Protein AF-A0A971WNW6-F1 (afdb_monomer)

Solvent-accessible surface area (backbone atoms only — not comparable to full-atom values): 4166 Å² total; per-residue (Å²): 132,67,72,66,70,56,48,59,49,38,52,52,52,35,52,53,37,51,58,54,64,69,40,88,85,58,49,72,69,57,46,53,53,44,49,54,52,34,53,54,34,48,49,54,54,50,54,50,51,53,53,51,51,52,52,53,49,51,54,50,54,60,46,51,59,54,60,59,72,74,65,81,126

pLDDT: mean 84.03, std 17.74, range [37.72, 97.81]

Sequence (73 aa):
MSSEYSIEKAFLELEEIIHKLENEDISFEESVLLYENGMETYKKCQDYLKTMEGKIKKLSDENSDIWEDFGEE

Nearest PDB structures (foldseek):
  6dkm-assembly2_C  TM=8.704E-01  e=1.636E+00  synthetic construct
  8oir-assembly1_Aa  TM=6.861E-01  e=2.854E+00  Homo sapiens
  7v2d-assembly1_k  TM=6.299E-01  e=7.561E+00  Sus scrofa
  7n6g-assembly1_3I  TM=4.521E-01  e=7.561E+00  Chlamydomonas reinhardtii

Mean predicted aligned error: 8.36 Å

Foldseek 3Di:
DDPVVVLVVLVVLLVVLVVQLPDPPDDPVRNVVSVVVNVVSVVVNVVVVVVVVVVVVVVVVVVVVVVVVVPDD

Secondary structure (DSSP, 8-state):
--THHHHHHHHHHHHHHHHHHT-TT--HHHHHHHHHHHHHHHHHHHHHHHHHHHHHHHHHHHHHHHHHHTS--

Structure (mmCIF, N/CA/C/O backbone):
data_AF-A0A971WNW6-F1
#
_entry.id   AF-A0A971WNW6-F1
#
loop_
_atom_site.group_PDB
_atom_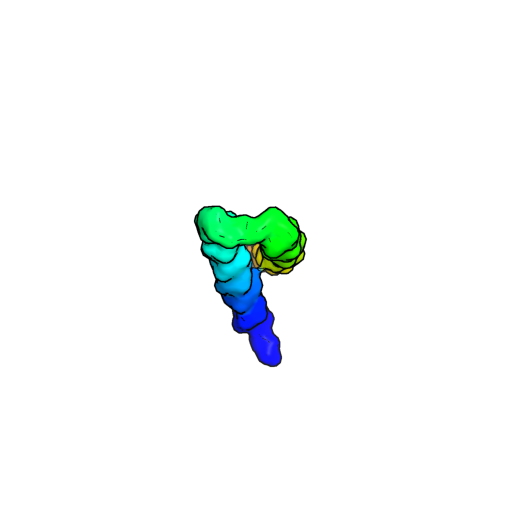site.id
_atom_site.type_symbol
_atom_site.label_atom_id
_atom_site.label_alt_id
_atom_site.label_comp_id
_atom_site.label_asym_id
_atom_site.label_entity_id
_atom_site.label_seq_id
_atom_site.pdbx_PDB_ins_code
_atom_site.Cartn_x
_atom_site.Cartn_y
_atom_site.Cartn_z
_atom_site.occupancy
_atom_site.B_iso_or_equiv
_atom_site.auth_seq_id
_atom_site.auth_comp_id
_atom_site.auth_asym_id
_atom_site.auth_atom_id
_atom_site.pdbx_PDB_model_num
ATOM 1 N N . MET A 1 1 ? 17.841 -9.825 -3.288 1.00 37.72 1 MET A N 1
ATOM 2 C CA . MET A 1 1 ? 16.459 -10.331 -3.159 1.00 37.72 1 MET A CA 1
ATOM 3 C C . MET A 1 1 ? 15.607 -9.522 -4.117 1.00 37.72 1 MET A C 1
ATOM 5 O O . MET A 1 1 ? 15.658 -8.302 -4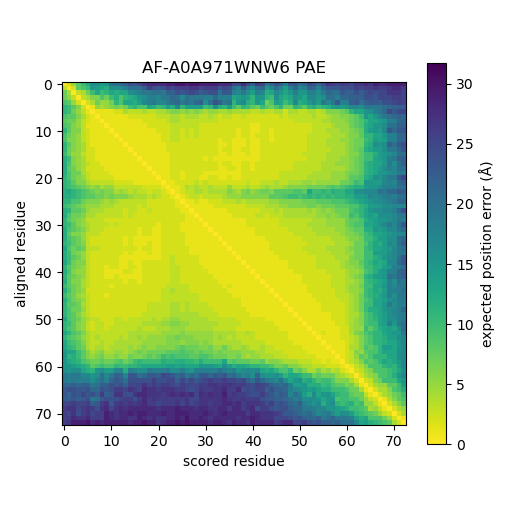.051 1.00 37.72 1 MET A O 1
ATOM 9 N N . SER A 1 2 ? 15.000 -10.196 -5.090 1.00 42.00 2 SER A N 1
ATOM 10 C CA . SER A 1 2 ? 14.436 -9.618 -6.315 1.00 42.00 2 SER A CA 1
ATOM 11 C C . SER A 1 2 ? 13.255 -8.685 -6.037 1.00 42.00 2 SER A C 1
ATOM 13 O O . SER A 1 2 ? 12.389 -9.015 -5.232 1.00 42.00 2 SER A O 1
ATOM 15 N N . SER A 1 3 ? 13.227 -7.528 -6.700 1.00 56.03 3 SER A N 1
ATOM 16 C CA . SER A 1 3 ? 12.240 -6.451 -6.506 1.00 56.03 3 SER A CA 1
ATOM 17 C C . SER A 1 3 ? 10.786 -6.842 -6.795 1.00 56.03 3 SER A C 1
ATOM 19 O O . SER A 1 3 ? 9.879 -6.160 -6.336 1.00 56.03 3 SER A O 1
ATOM 21 N N . GLU A 1 4 ? 10.544 -7.923 -7.539 1.00 53.03 4 GLU A N 1
ATOM 22 C CA . GLU A 1 4 ? 9.192 -8.465 -7.767 1.00 53.03 4 GLU A CA 1
ATOM 23 C C . GLU A 1 4 ? 8.568 -9.010 -6.476 1.00 53.03 4 GLU A C 1
ATOM 25 O O . GLU A 1 4 ? 7.423 -8.699 -6.164 1.00 53.03 4 GLU A O 1
ATOM 30 N N . TYR A 1 5 ? 9.358 -9.675 -5.628 1.00 55.28 5 TYR A N 1
ATOM 31 C CA . TYR A 1 5 ? 8.850 -10.240 -4.375 1.00 55.28 5 TYR A CA 1
ATOM 32 C C . TYR A 1 5 ? 8.468 -9.173 -3.333 1.00 55.28 5 TYR A C 1
ATOM 34 O O . TYR A 1 5 ? 7.824 -9.485 -2.332 1.00 55.28 5 TYR A O 1
ATOM 42 N N . SER A 1 6 ? 8.887 -7.910 -3.509 1.00 80.38 6 SER A N 1
ATOM 43 C CA . SER A 1 6 ? 8.491 -6.825 -2.602 1.00 80.38 6 SER A CA 1
ATOM 44 C C . SER A 1 6 ? 7.224 -6.105 -3.047 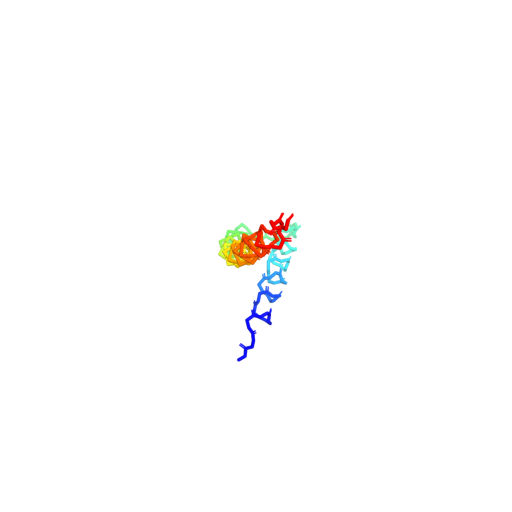1.00 80.38 6 SER A C 1
ATOM 46 O O . SER A 1 6 ? 6.511 -5.595 -2.188 1.00 80.38 6 SER A O 1
ATOM 48 N N . ILE A 1 7 ? 6.937 -6.044 -4.352 1.00 88.50 7 ILE A N 1
ATOM 49 C CA . ILE A 1 7 ? 5.736 -5.352 -4.832 1.00 88.50 7 ILE A CA 1
ATOM 50 C C . ILE A 1 7 ? 4.483 -6.211 -4.670 1.00 88.50 7 ILE A C 1
ATOM 52 O O . ILE A 1 7 ? 3.456 -5.704 -4.236 1.00 88.50 7 ILE A O 1
ATOM 56 N N . GLU A 1 8 ? 4.580 -7.516 -4.923 1.00 89.56 8 GLU A N 1
ATOM 57 C CA . GLU A 1 8 ? 3.481 -8.465 -4.696 1.00 89.56 8 GLU A CA 1
ATOM 58 C C . GLU A 1 8 ? 3.023 -8.418 -3.235 1.00 89.56 8 GLU A C 1
ATOM 60 O O . GLU A 1 8 ? 1.831 -8.408 -2.945 1.00 89.56 8 GLU A O 1
ATOM 65 N N . LYS A 1 9 ? 3.977 -8.275 -2.308 1.00 91.38 9 LYS A N 1
ATOM 66 C CA . LYS A 1 9 ? 3.688 -8.056 -0.888 1.0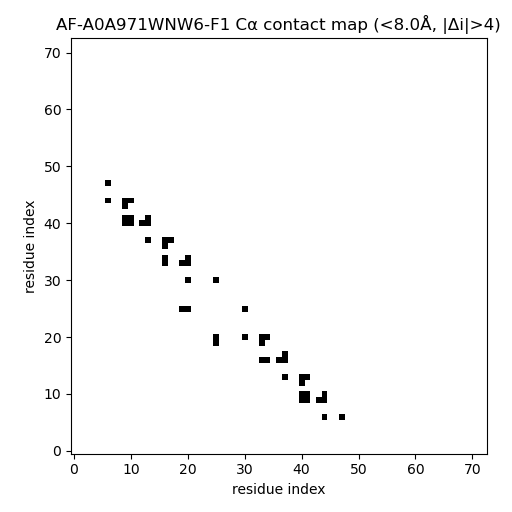0 91.38 9 LYS A CA 1
ATOM 67 C C . LYS A 1 9 ? 2.973 -6.742 -0.612 1.00 91.38 9 LYS A C 1
ATOM 69 O O . LYS A 1 9 ? 2.074 -6.737 0.213 1.00 91.38 9 LYS A O 1
ATOM 74 N N . ALA A 1 10 ? 3.356 -5.654 -1.276 1.00 92.56 10 ALA A N 1
ATOM 75 C CA . ALA A 1 10 ? 2.680 -4.371 -1.107 1.00 92.56 10 ALA A CA 1
ATOM 76 C C . ALA A 1 10 ? 1.229 -4.428 -1.617 1.00 92.56 10 ALA A C 1
ATOM 78 O O . ALA A 1 10 ? 0.340 -3.861 -0.992 1.00 92.56 10 ALA A O 1
ATOM 79 N N . PHE A 1 11 ? 0.966 -5.155 -2.709 1.00 94.19 11 PHE A N 1
ATOM 80 C CA . PHE A 1 11 ? -0.403 -5.396 -3.168 1.00 94.19 11 PHE A CA 1
ATOM 81 C C . PHE A 1 11 ? -1.210 -6.226 -2.166 1.00 94.19 11 PHE A C 1
ATOM 83 O O . PHE A 1 11 ? -2.311 -5.819 -1.811 1.00 94.19 11 PHE A O 1
ATOM 90 N N . LEU A 1 12 ? -0.643 -7.323 -1.656 1.00 95.62 12 LEU A N 1
ATOM 91 C CA . LEU A 1 12 ? -1.294 -8.142 -0.627 1.00 95.62 12 LEU A CA 1
ATOM 92 C C . LEU A 1 12 ? -1.572 -7.343 0.654 1.00 95.62 12 LEU A C 1
ATOM 94 O O . LEU A 1 12 ? -2.660 -7.417 1.210 1.00 95.62 12 LEU A O 1
ATOM 98 N N . GLU A 1 13 ? -0.613 -6.536 1.103 1.00 95.31 13 GLU A N 1
ATOM 99 C CA . GLU A 1 13 ? -0.776 -5.671 2.272 1.00 95.31 13 GLU A CA 1
ATOM 100 C C . GLU A 1 13 ? -1.886 -4.633 2.055 1.00 95.31 13 GLU A C 1
ATOM 102 O O . GLU A 1 13 ? -2.681 -4.382 2.960 1.00 95.31 13 GLU A O 1
ATOM 107 N N . LEU A 1 14 ? -1.990 -4.061 0.852 1.00 96.69 14 LEU A N 1
ATOM 108 C CA . LEU A 1 14 ? -3.068 -3.135 0.512 1.00 96.69 14 LEU A CA 1
ATOM 109 C C . LEU A 1 14 ? -4.440 -3.826 0.523 1.00 96.69 14 LEU A C 1
ATOM 111 O O . LEU A 1 14 ? -5.390 -3.261 1.061 1.00 96.69 14 LEU A O 1
ATOM 115 N N . GLU A 1 15 ? -4.545 -5.039 -0.024 1.00 96.81 15 GLU A N 1
ATOM 116 C CA . GLU A 1 15 ? -5.773 -5.845 0.027 1.00 96.81 15 GLU A CA 1
ATOM 117 C C . GLU A 1 15 ? -6.175 -6.175 1.470 1.00 96.81 15 GLU A C 1
ATOM 119 O O . GLU A 1 15 ? -7.338 -6.015 1.841 1.00 96.81 15 GLU A O 1
ATOM 124 N N . GLU A 1 16 ? -5.218 -6.563 2.316 1.00 96.94 16 GLU A N 1
ATOM 125 C CA . GLU A 1 16 ? -5.471 -6.813 3.736 1.00 96.94 16 GLU A CA 1
ATOM 126 C C . GLU A 1 16 ? -5.953 -5.557 4.472 1.00 96.94 16 GLU A C 1
ATOM 128 O O . GLU A 1 16 ? -6.829 -5.645 5.335 1.00 96.94 16 GLU A O 1
ATOM 133 N N . ILE A 1 17 ? -5.390 -4.387 4.156 1.00 97.25 17 ILE A N 1
ATOM 134 C CA . ILE A 1 17 ? -5.824 -3.109 4.731 1.00 97.25 17 ILE A CA 1
ATOM 135 C C . ILE A 1 17 ? -7.260 -2.793 4.306 1.00 97.25 17 ILE A C 1
ATOM 137 O O . ILE A 1 17 ? -8.072 -2.451 5.164 1.00 97.25 17 ILE A O 1
ATOM 141 N N . ILE A 1 18 ? -7.589 -2.949 3.020 1.00 96.88 18 ILE A N 1
ATOM 142 C CA . ILE A 1 18 ? -8.951 -2.740 2.504 1.00 96.88 18 ILE A CA 1
ATOM 143 C C . ILE A 1 18 ? -9.931 -3.673 3.218 1.00 96.88 18 ILE A C 1
ATOM 145 O O . ILE A 1 18 ? -10.920 -3.205 3.772 1.00 96.88 18 ILE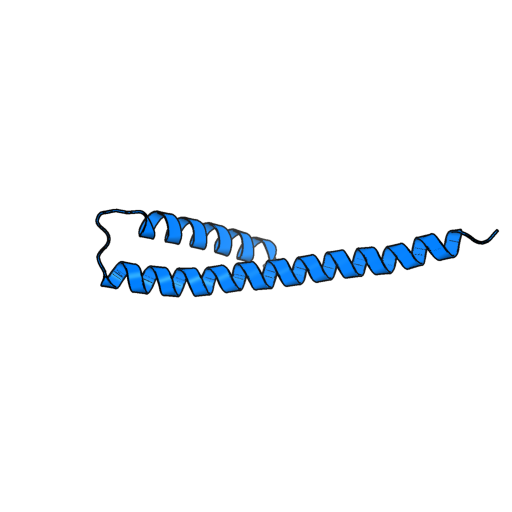 A O 1
ATOM 149 N N . HIS A 1 19 ? -9.609 -4.963 3.312 1.00 96.81 19 HIS A N 1
ATOM 150 C CA . HIS A 1 19 ? -10.459 -5.937 3.993 1.00 96.81 19 HIS A CA 1
ATOM 151 C C . HIS A 1 19 ? -10.684 -5.588 5.475 1.00 96.81 19 HIS A C 1
ATOM 153 O O . HIS A 1 19 ? -11.764 -5.810 6.018 1.00 96.81 19 HIS A O 1
ATOM 159 N N . LYS A 1 20 ? -9.675 -5.041 6.168 1.00 96.50 20 LYS A N 1
ATOM 160 C CA . LYS A 1 20 ? -9.837 -4.574 7.556 1.00 96.50 20 LYS A CA 1
ATOM 161 C C . LYS A 1 20 ? -10.707 -3.319 7.645 1.00 96.50 20 LYS A C 1
ATOM 163 O O . LYS A 1 20 ? -11.489 -3.215 8.582 1.00 96.50 20 LYS A O 1
ATOM 168 N N . LEU A 1 21 ? -10.581 -2.393 6.693 1.00 96.44 21 LEU A N 1
ATOM 169 C CA . LEU A 1 21 ? -11.397 -1.175 6.622 1.00 96.44 21 LEU A CA 1
ATOM 170 C C . LEU A 1 21 ? -12.869 -1.458 6.286 1.00 96.44 21 LEU A C 1
ATOM 172 O O . LEU A 1 21 ? -13.732 -0.678 6.673 1.00 96.44 21 LEU A O 1
ATOM 176 N N . GLU A 1 22 ? -13.159 -2.560 5.594 1.00 95.50 22 GLU A N 1
ATOM 177 C CA . GLU A 1 22 ? -14.525 -3.011 5.289 1.00 95.50 22 GLU A CA 1
ATOM 178 C C . GLU A 1 22 ? -15.227 -3.688 6.479 1.00 95.50 22 GLU A C 1
ATOM 180 O O . GLU A 1 22 ? -16.427 -3.955 6.415 1.00 95.50 22 GLU A O 1
ATOM 185 N N . ASN A 1 23 ? -14.510 -3.964 7.572 1.00 94.94 23 ASN A N 1
ATOM 186 C CA . ASN A 1 23 ? -15.097 -4.567 8.762 1.00 94.94 23 ASN A CA 1
ATOM 187 C C . ASN A 1 23 ? -15.987 -3.558 9.509 1.00 94.94 23 ASN A C 1
ATOM 189 O O . ASN A 1 23 ? -15.515 -2.509 9.938 1.00 94.94 23 ASN A O 1
ATOM 193 N N . GLU A 1 24 ? -17.258 -3.903 9.724 1.00 89.75 24 GLU A N 1
ATOM 194 C CA . GLU A 1 24 ? -18.243 -3.051 10.407 1.00 89.75 24 GLU A CA 1
ATOM 195 C C . GLU A 1 24 ? -17.917 -2.799 11.894 1.00 89.75 24 GLU A C 1
ATOM 197 O O . GLU A 1 24 ? -18.360 -1.796 12.453 1.00 89.75 24 GLU A O 1
ATOM 202 N N . ASP A 1 25 ? -17.111 -3.666 12.519 1.00 95.25 25 ASP A N 1
ATOM 203 C CA . ASP A 1 25 ? -16.721 -3.572 13.935 1.00 95.25 25 ASP A CA 1
ATOM 204 C C . ASP A 1 25 ? -15.423 -2.767 14.172 1.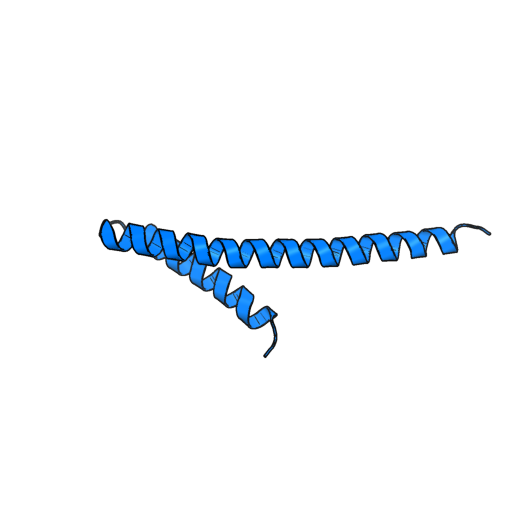00 95.25 25 ASP A C 1
ATOM 206 O O . ASP A 1 25 ? -14.922 -2.706 15.299 1.00 95.25 25 ASP A O 1
ATOM 210 N N . ILE A 1 26 ? -14.840 -2.158 13.132 1.00 95.25 26 ILE A N 1
ATOM 211 C CA . ILE A 1 26 ? -13.604 -1.375 13.255 1.00 95.25 26 ILE A CA 1
ATOM 212 C C . ILE A 1 26 ? -13.823 -0.091 14.069 1.00 95.25 26 ILE A C 1
ATOM 214 O O . ILE A 1 26 ? -14.777 0.662 13.853 1.00 95.25 26 ILE A O 1
ATOM 218 N N . SER A 1 27 ? -12.913 0.211 14.998 1.00 97.00 27 SER A N 1
ATOM 219 C CA . SER A 1 27 ? -12.973 1.484 15.719 1.00 97.00 27 SER A CA 1
ATOM 220 C C . SER A 1 27 ? -12.545 2.661 14.834 1.00 97.00 27 SER A C 1
ATOM 222 O O . SER A 1 27 ? -11.762 2.515 13.895 1.00 97.00 27 SER A O 1
ATOM 224 N N . PHE A 1 28 ? -13.018 3.871 15.154 1.00 94.38 28 PHE A N 1
ATOM 225 C CA . PHE A 1 28 ? -12.637 5.076 14.408 1.00 94.38 28 PHE A CA 1
ATOM 226 C C . PHE A 1 28 ? -11.115 5.291 14.393 1.00 94.38 28 PHE A C 1
ATOM 228 O O . PHE 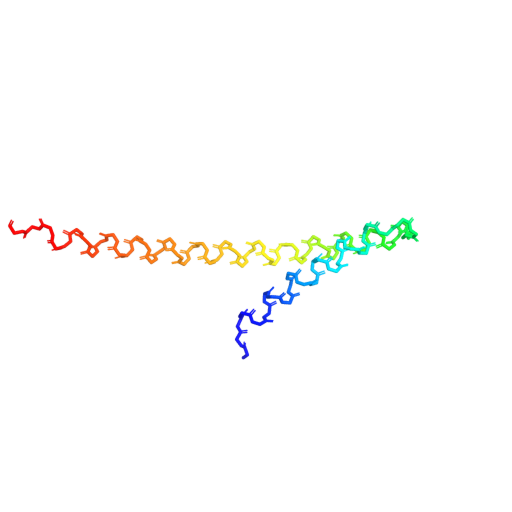A 1 28 ? -10.542 5.560 13.341 1.00 94.38 28 PHE A O 1
ATO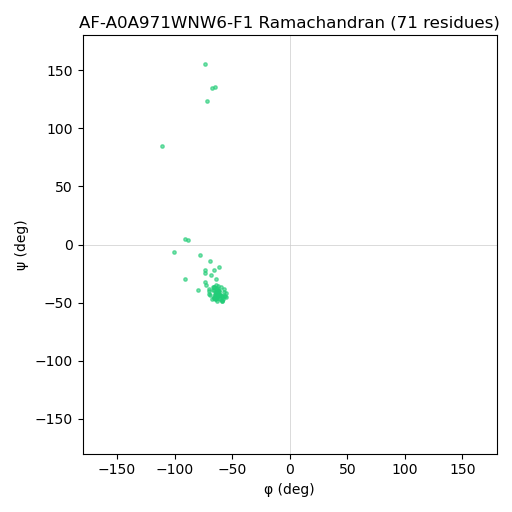M 235 N N . GLU A 1 29 ? -10.451 5.126 15.537 1.00 96.25 29 GLU A N 1
ATOM 236 C CA . GLU A 1 29 ? -9.000 5.309 15.652 1.00 96.25 29 GLU A CA 1
ATOM 237 C C . GLU A 1 29 ? -8.226 4.279 14.815 1.00 96.25 29 GLU A C 1
ATOM 239 O O . GLU A 1 29 ? -7.317 4.647 14.071 1.00 96.25 29 GLU A O 1
ATOM 244 N N . GLU A 1 30 ? -8.644 3.009 14.835 1.00 96.00 30 GLU A N 1
ATOM 245 C CA . GLU A 1 30 ? -8.062 1.976 13.969 1.00 96.00 30 GLU A CA 1
ATOM 246 C C . GLU A 1 30 ? -8.315 2.255 12.486 1.00 96.00 30 GLU A C 1
ATOM 248 O O . GLU A 1 30 ? -7.418 2.046 11.670 1.00 96.00 30 GLU A O 1
ATOM 253 N N . SER A 1 31 ? -9.498 2.765 12.126 1.00 96.69 31 SER A N 1
ATOM 254 C CA . SER A 1 31 ? -9.829 3.101 10.737 1.00 96.69 31 SER A CA 1
ATOM 255 C C . SER A 1 31 ? -8.930 4.209 10.185 1.00 96.69 31 SER A C 1
ATOM 257 O O . SER A 1 31 ? -8.488 4.127 9.041 1.00 96.69 31 SER A O 1
ATOM 259 N N . VAL A 1 32 ? -8.582 5.203 11.011 1.00 97.56 32 VAL A N 1
ATOM 260 C CA . VAL A 1 32 ? -7.664 6.284 10.630 1.00 97.56 32 VAL A CA 1
ATOM 261 C C . VAL A 1 32 ? -6.253 5.736 10.422 1.00 97.56 32 VAL A C 1
ATOM 263 O O . VAL A 1 32 ? -5.646 6.007 9.387 1.00 97.56 32 VAL A O 1
ATOM 266 N N . LEU A 1 33 ? -5.757 4.909 11.347 1.00 97.50 33 LEU A N 1
ATOM 267 C CA . LEU A 1 33 ? -4.427 4.301 11.231 1.00 97.50 33 LEU A CA 1
ATOM 268 C C . LEU A 1 33 ? -4.316 3.385 10.005 1.00 97.50 33 LEU A C 1
ATOM 270 O O . LEU A 1 33 ? -3.331 3.436 9.267 1.00 97.50 33 LEU A O 1
ATOM 274 N N . LEU A 1 34 ? -5.330 2.554 9.757 1.00 97.81 34 LEU A N 1
ATOM 275 C CA . LEU A 1 34 ? -5.371 1.687 8.581 1.00 97.81 34 LEU A CA 1
ATOM 276 C C . LEU A 1 34 ? -5.472 2.491 7.286 1.00 97.81 34 LEU A C 1
ATOM 278 O O . LEU A 1 34 ? -4.827 2.124 6.308 1.00 97.81 34 LEU A O 1
ATOM 282 N N . TYR A 1 35 ? -6.208 3.602 7.278 1.00 97.00 35 TYR A N 1
ATOM 283 C CA . TYR A 1 35 ? -6.270 4.491 6.123 1.00 97.00 35 TYR A CA 1
ATOM 284 C C . TYR A 1 35 ? -4.910 5.128 5.812 1.00 97.00 35 TYR A C 1
ATOM 286 O O . TYR A 1 35 ? -4.475 5.101 4.660 1.00 97.00 35 TYR A O 1
ATOM 294 N N . GLU A 1 36 ? -4.209 5.660 6.818 1.00 97.50 36 GLU A N 1
ATOM 295 C CA . GLU A 1 36 ? -2.865 6.229 6.643 1.00 97.50 36 GLU A CA 1
ATOM 296 C C . GLU A 1 36 ? -1.885 5.189 6.085 1.00 97.50 36 GLU A C 1
ATOM 298 O O . GLU A 1 36 ? -1.221 5.440 5.073 1.00 97.50 36 GLU A O 1
ATOM 303 N N . ASN A 1 37 ? -1.874 3.990 6.674 1.00 96.62 37 ASN A N 1
ATOM 304 C CA . ASN A 1 37 ? -1.060 2.872 6.198 1.00 96.62 37 ASN A CA 1
ATOM 305 C C . ASN A 1 37 ? -1.439 2.470 4.763 1.00 96.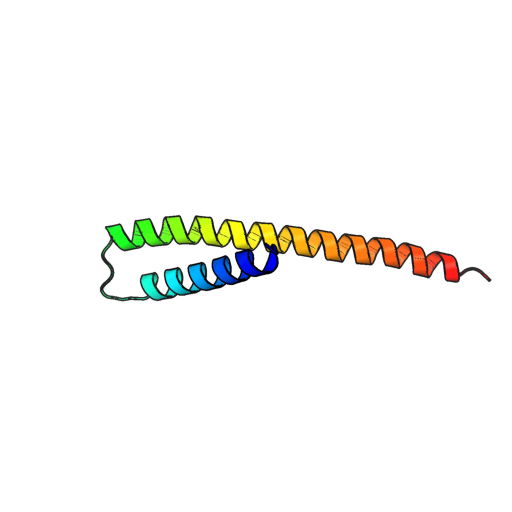62 37 ASN A C 1
ATOM 307 O O . ASN A 1 37 ? -0.567 2.275 3.916 1.00 96.62 37 ASN A O 1
ATOM 311 N N . GLY A 1 38 ? -2.737 2.402 4.459 1.00 97.06 38 GLY A N 1
ATOM 312 C CA . GLY A 1 38 ? -3.246 2.082 3.128 1.00 97.06 38 GLY A CA 1
ATOM 313 C C . GLY A 1 38 ? -2.803 3.096 2.079 1.00 97.06 38 GLY A C 1
ATOM 314 O O . GLY A 1 38 ? -2.404 2.708 0.984 1.00 97.06 38 GLY A O 1
ATOM 315 N N . MET A 1 39 ? -2.796 4.387 2.415 1.00 97.56 39 MET A N 1
ATOM 316 C CA . MET A 1 39 ? -2.314 5.445 1.524 1.00 97.56 39 MET A CA 1
ATOM 317 C C . MET A 1 39 ? -0.811 5.348 1.261 1.00 97.56 39 MET A C 1
ATOM 319 O O . MET A 1 39 ? -0.373 5.553 0.125 1.00 97.56 39 MET A O 1
ATOM 323 N N . GLU A 1 40 ? -0.013 5.006 2.273 1.00 95.88 40 GLU A N 1
ATOM 324 C CA . GLU A 1 40 ? 1.423 4.793 2.087 1.00 95.88 40 GLU A CA 1
ATOM 325 C C . GLU A 1 40 ? 1.697 3.580 1.185 1.00 95.88 40 GLU A C 1
ATOM 327 O O . GLU A 1 40 ? 2.484 3.670 0.236 1.00 95.88 40 GLU A O 1
ATOM 332 N N . THR A 1 41 ? 1.017 2.460 1.435 1.00 95.06 41 THR A N 1
ATOM 333 C CA . THR A 1 41 ? 1.153 1.235 0.638 1.00 95.06 41 THR A CA 1
ATOM 334 C C . THR A 1 41 ? 0.662 1.444 -0.794 1.00 95.06 41 THR A C 1
ATOM 336 O O . THR A 1 41 ? 1.368 1.098 -1.742 1.00 95.06 41 THR A O 1
ATOM 339 N N . TYR A 1 42 ? -0.473 2.121 -0.980 1.00 95.81 42 TYR A N 1
ATOM 340 C CA . TYR A 1 42 ? -0.978 2.513 -2.296 1.00 95.81 42 TYR A CA 1
ATOM 341 C C . TYR A 1 42 ? 0.040 3.351 -3.078 1.00 95.81 42 TYR A C 1
ATOM 343 O O . TYR A 1 42 ? 0.282 3.090 -4.259 1.00 95.81 42 TYR A O 1
ATOM 351 N N . LYS A 1 43 ? 0.691 4.321 -2.425 1.00 95.06 43 LYS A N 1
ATOM 352 C CA . LYS A 1 43 ? 1.715 5.149 -3.068 1.00 95.06 43 LYS A CA 1
ATOM 353 C C . LYS A 1 43 ? 2.902 4.314 -3.555 1.00 95.06 43 LYS A C 1
ATOM 355 O O . LYS A 1 43 ? 3.349 4.506 -4.684 1.00 95.06 43 LYS A O 1
ATOM 360 N N . LYS A 1 44 ? 3.368 3.347 -2.755 1.00 91.56 44 LYS A N 1
ATOM 361 C CA . LYS A 1 44 ? 4.432 2.406 -3.159 1.00 91.56 44 LYS A CA 1
ATOM 362 C C . LYS A 1 44 ? 4.022 1.609 -4.401 1.00 91.56 44 LYS A C 1
ATOM 364 O O . LYS A 1 44 ? 4.811 1.500 -5.341 1.00 91.56 44 LYS A O 1
ATOM 369 N N . CYS A 1 45 ? 2.785 1.110 -4.433 1.00 92.94 45 CYS A N 1
ATOM 370 C CA . CYS A 1 45 ? 2.236 0.411 -5.594 1.00 92.94 45 CYS A CA 1
ATOM 371 C C . CYS A 1 45 ? 2.198 1.309 -6.837 1.00 92.94 45 CYS A C 1
ATOM 373 O O . CYS A 1 45 ? 2.666 0.917 -7.907 1.00 92.94 45 CYS A O 1
ATOM 375 N N . GLN A 1 46 ? 1.708 2.541 -6.690 1.00 94.38 46 GLN A N 1
ATOM 376 C CA . GLN A 1 46 ? 1.615 3.503 -7.784 1.00 94.38 46 GLN A CA 1
ATOM 377 C C . GLN A 1 46 ? 2.993 3.870 -8.360 1.00 94.38 46 GLN A C 1
ATOM 379 O O . GLN A 1 46 ? 3.157 3.925 -9.580 1.00 94.38 46 GLN A O 1
ATOM 384 N N . ASP A 1 47 ? 3.986 4.116 -7.507 1.00 92.75 47 ASP A N 1
ATOM 385 C CA . ASP A 1 47 ? 5.337 4.493 -7.934 1.00 92.75 47 ASP A CA 1
ATOM 386 C C . ASP A 1 47 ? 6.042 3.343 -8.669 1.00 92.75 47 ASP A C 1
ATOM 388 O O . ASP A 1 47 ? 6.733 3.562 -9.674 1.00 92.75 47 ASP A O 1
ATOM 392 N N . TYR A 1 48 ? 5.821 2.102 -8.229 1.00 90.88 48 TYR A N 1
ATOM 393 C CA . TYR A 1 48 ? 6.298 0.923 -8.945 1.00 90.88 48 TYR A CA 1
ATOM 394 C C . TYR A 1 48 ? 5.653 0.798 -10.329 1.00 90.88 48 TYR A C 1
ATOM 396 O O . TYR A 1 48 ? 6.372 0.644 -11.318 1.00 90.88 48 TYR A O 1
ATOM 404 N N . LEU A 1 49 ? 4.322 0.914 -10.419 1.00 91.44 49 LEU A N 1
ATOM 405 C CA . LEU A 1 49 ? 3.603 0.827 -11.694 1.00 91.44 49 LEU A CA 1
ATOM 406 C C . LEU A 1 49 ? 4.095 1.891 -12.680 1.00 91.44 49 LEU A C 1
ATOM 408 O O . LEU A 1 49 ? 4.478 1.545 -13.794 1.00 91.44 49 LEU A O 1
ATOM 412 N N . LYS A 1 50 ? 4.232 3.150 -12.242 1.00 92.50 50 LYS A N 1
ATOM 413 C CA . LYS A 1 50 ? 4.810 4.231 -13.062 1.00 92.50 50 LYS A CA 1
ATOM 414 C C . LYS A 1 50 ? 6.219 3.908 -13.555 1.00 92.50 50 LYS A C 1
ATOM 416 O O . LYS A 1 50 ? 6.567 4.191 -14.700 1.00 92.50 50 LYS A O 1
ATOM 421 N N . THR A 1 51 ? 7.048 3.316 -12.696 1.00 90.25 51 THR A N 1
ATOM 422 C CA . THR A 1 51 ? 8.412 2.915 -13.064 1.00 90.25 51 THR A CA 1
ATOM 423 C C . THR A 1 51 ? 8.395 1.830 -14.142 1.00 90.25 51 THR A C 1
ATOM 425 O O . THR A 1 51 ? 9.188 1.880 -15.084 1.00 90.25 51 THR A O 1
ATOM 428 N N . MET A 1 52 ? 7.498 0.851 -14.023 1.00 89.56 52 MET A N 1
ATOM 429 C CA . MET A 1 52 ? 7.359 -0.234 -14.994 1.00 89.56 52 MET A CA 1
ATOM 430 C C . MET A 1 52 ? 6.775 0.253 -16.321 1.00 89.56 52 MET A C 1
ATOM 432 O O . MET A 1 52 ? 7.323 -0.078 -17.370 1.00 89.56 52 MET A O 1
ATOM 436 N N . GLU A 1 53 ? 5.752 1.106 -16.289 1.00 88.44 53 GLU A N 1
ATOM 437 C CA . GLU A 1 53 ? 5.213 1.781 -17.476 1.00 88.44 53 GLU A CA 1
ATOM 438 C C . GLU A 1 53 ? 6.306 2.560 -18.216 1.00 88.44 53 GLU A C 1
ATOM 440 O O . GLU A 1 53 ? 6.440 2.433 -19.432 1.00 88.44 53 GLU A O 1
ATOM 445 N N . GLY A 1 54 ? 7.146 3.307 -17.491 1.00 91.25 54 GLY A N 1
ATOM 446 C CA . GLY A 1 54 ? 8.273 4.034 -18.075 1.00 91.25 54 GLY A CA 1
ATOM 447 C C . GLY A 1 54 ? 9.298 3.120 -18.753 1.00 91.25 54 GLY A C 1
ATOM 448 O O . GLY A 1 54 ? 9.789 3.443 -19.834 1.00 91.25 54 GLY A O 1
ATOM 449 N N . LYS A 1 55 ? 9.594 1.956 -18.160 1.00 88.00 55 LYS A N 1
ATOM 450 C CA . LYS A 1 55 ? 10.475 0.948 -18.774 1.00 88.00 55 LYS A CA 1
ATOM 451 C C . LYS A 1 55 ? 9.864 0.361 -20.044 1.00 88.00 55 LYS A C 1
ATOM 453 O O . LYS A 1 55 ? 10.564 0.264 -21.045 1.00 88.00 55 LYS A O 1
ATOM 458 N N . ILE A 1 56 ? 8.580 0.001 -20.013 1.00 89.75 56 ILE A N 1
ATOM 459 C CA . ILE A 1 56 ? 7.862 -0.532 -21.180 1.00 89.75 56 ILE A CA 1
ATOM 460 C C . ILE A 1 56 ? 7.848 0.503 -22.303 1.00 89.75 56 ILE A C 1
ATOM 462 O O . ILE A 1 56 ? 8.175 0.172 -23.438 1.00 89.75 56 ILE A O 1
ATOM 466 N N . LYS A 1 57 ? 7.533 1.761 -21.981 1.00 89.06 57 LYS A N 1
ATOM 467 C CA . LYS A 1 57 ? 7.529 2.852 -22.953 1.00 89.06 57 LYS A CA 1
ATOM 468 C C . LYS A 1 57 ? 8.902 3.029 -23.595 1.00 89.06 57 LYS A C 1
ATOM 470 O O . LYS A 1 57 ? 8.992 3.037 -24.812 1.00 89.06 57 LYS A O 1
ATOM 475 N N . LYS A 1 58 ? 9.967 3.082 -22.791 1.00 88.12 58 LYS A N 1
ATOM 476 C CA . LYS A 1 58 ? 11.335 3.204 -23.306 1.00 88.12 58 LYS A CA 1
ATOM 477 C C . LYS A 1 58 ? 11.707 2.047 -24.237 1.00 88.12 58 LYS A C 1
ATOM 479 O O . LYS A 1 58 ? 12.252 2.294 -25.301 1.00 88.12 58 LYS A O 1
ATOM 484 N N . LEU A 1 59 ? 11.371 0.809 -23.871 1.00 86.75 59 LEU A N 1
ATOM 485 C CA . LEU A 1 59 ? 11.600 -0.355 -24.732 1.00 86.75 59 LEU A CA 1
ATOM 486 C C . LEU A 1 59 ? 10.778 -0.295 -26.027 1.00 86.75 59 LEU A C 1
ATOM 488 O O . LEU A 1 59 ? 11.240 -0.766 -27.061 1.00 86.75 59 LEU A O 1
ATOM 492 N N . SER A 1 60 ? 9.562 0.251 -25.978 1.00 83.31 60 SER A N 1
ATOM 493 C CA . SER A 1 60 ? 8.720 0.444 -27.161 1.00 83.31 60 SER A CA 1
ATOM 494 C C . SER A 1 60 ? 9.284 1.519 -28.088 1.00 83.31 60 SER A C 1
ATOM 496 O O . SER A 1 60 ? 9.313 1.305 -29.295 1.00 83.31 60 SER A O 1
ATOM 498 N N . ASP A 1 61 ? 9.742 2.640 -27.530 1.00 83.06 61 ASP A N 1
ATOM 499 C CA . ASP A 1 61 ? 10.344 3.746 -28.279 1.00 83.06 61 ASP A CA 1
ATOM 500 C C . ASP A 1 61 ? 11.675 3.291 -28.916 1.00 83.06 61 ASP A C 1
ATOM 502 O O . ASP A 1 61 ? 11.862 3.445 -30.117 1.00 83.06 61 ASP A O 1
ATOM 506 N N . GLU A 1 62 ? 12.540 2.600 -28.158 1.00 75.38 62 GLU A N 1
ATOM 507 C CA . GLU A 1 62 ? 13.796 2.019 -28.668 1.00 75.38 62 GLU A CA 1
ATOM 508 C C . GLU A 1 62 ? 13.563 0.964 -29.756 1.00 75.38 62 GLU A C 1
ATOM 510 O O . GLU A 1 62 ? 14.351 0.864 -30.689 1.00 75.38 62 GLU A O 1
ATOM 515 N N . ASN A 1 63 ? 12.491 0.166 -29.665 1.00 61.88 63 ASN A N 1
ATOM 516 C CA . ASN A 1 63 ? 12.147 -0.755 -30.745 1.00 61.88 63 ASN A CA 1
ATOM 517 C C . ASN A 1 63 ? 11.573 -0.021 -31.958 1.00 61.88 63 ASN A C 1
ATOM 519 O O . ASN A 1 63 ? 11.853 -0.454 -33.066 1.00 61.88 63 ASN A O 1
ATOM 523 N N . SER A 1 64 ? 10.813 1.065 -31.787 1.00 59.69 64 SER A N 1
ATOM 524 C CA . SER A 1 64 ? 10.311 1.878 -32.906 1.00 59.69 64 SER A CA 1
ATOM 525 C C . SER A 1 64 ? 11.450 2.356 -33.811 1.00 59.69 64 SER A C 1
ATOM 527 O O . SER A 1 64 ? 11.334 2.234 -35.028 1.00 59.69 64 SER A O 1
ATOM 529 N N . ASP A 1 65 ? 12.569 2.788 -33.222 1.00 56.28 65 ASP A N 1
ATOM 530 C CA . ASP A 1 65 ? 13.780 3.182 -33.956 1.00 56.28 65 ASP A CA 1
ATOM 531 C C . ASP A 1 65 ? 14.413 2.003 -34.725 1.00 56.28 65 ASP A C 1
ATOM 533 O O . ASP A 1 65 ? 15.004 2.189 -35.786 1.00 56.28 65 ASP A O 1
ATOM 537 N N . ILE A 1 66 ? 14.255 0.766 -34.233 1.00 55.94 66 ILE A N 1
ATOM 538 C CA . ILE A 1 66 ? 14.733 -0.442 -34.924 1.00 55.94 66 ILE A CA 1
ATOM 539 C C . ILE A 1 66 ? 13.889 -0.713 -36.176 1.00 55.94 66 ILE A C 1
ATOM 541 O O . ILE A 1 66 ? 14.447 -1.078 -37.202 1.00 55.94 66 ILE A O 1
ATOM 545 N N . TRP A 1 67 ? 12.564 -0.533 -36.137 1.00 54.28 67 TRP A N 1
ATOM 546 C CA . TRP A 1 67 ? 11.706 -0.800 -37.304 1.00 54.28 67 TRP A CA 1
ATOM 547 C C . TRP A 1 67 ? 11.832 0.255 -38.414 1.00 54.28 67 TRP A C 1
ATOM 549 O O . TRP A 1 67 ? 11.578 -0.082 -39.570 1.00 54.28 67 TRP A O 1
ATOM 559 N N . GLU A 1 68 ? 12.241 1.490 -38.103 1.00 52.75 68 GLU A N 1
ATOM 560 C CA . GLU A 1 68 ? 12.513 2.521 -39.120 1.00 52.75 68 GLU A CA 1
ATOM 561 C C . GLU A 1 68 ? 13.819 2.259 -39.898 1.00 52.75 68 GLU A C 1
ATOM 563 O O . GLU A 1 68 ? 13.861 2.510 -41.101 1.00 52.75 68 GLU A O 1
ATOM 568 N N . ASP A 1 69 ? 14.843 1.663 -39.273 1.00 49.00 69 ASP A N 1
ATOM 569 C CA . ASP A 1 69 ? 16.145 1.375 -39.913 1.00 49.00 69 ASP A CA 1
ATOM 570 C C . ASP A 1 69 ? 16.087 0.207 -40.926 1.00 49.00 69 ASP A C 1
ATOM 572 O O . ASP A 1 69 ? 16.891 0.127 -41.852 1.00 49.00 69 ASP A O 1
ATOM 576 N N . PHE A 1 70 ? 15.096 -0.687 -40.812 1.00 55.09 70 PHE A N 1
ATOM 577 C CA . PHE A 1 70 ? 14.859 -1.779 -41.776 1.00 55.09 70 PHE A CA 1
ATOM 578 C C . PHE A 1 70 ? 13.949 -1.382 -42.958 1.00 55.09 70 PHE A C 1
ATOM 580 O O . PHE A 1 70 ? 13.583 -2.245 -43.760 1.00 55.09 70 PHE A O 1
ATOM 587 N N . GLY A 1 71 ? 13.538 -0.112 -43.052 1.00 54.00 71 GLY A N 1
ATOM 588 C CA . GLY A 1 71 ? 12.514 0.366 -43.989 1.00 54.00 71 GLY A CA 1
ATOM 589 C C . GLY A 1 71 ? 13.002 1.069 -45.261 1.00 54.00 71 GLY A C 1
ATOM 590 O O . GLY A 1 71 ? 12.168 1.354 -46.118 1.00 54.00 71 GLY A O 1
ATOM 591 N N . GLU A 1 72 ? 14.301 1.341 -45.418 1.00 45.41 72 GLU A N 1
ATOM 592 C CA . GLU A 1 72 ? 14.864 1.916 -46.651 1.00 45.41 72 GLU A CA 1
ATOM 593 C C . GLU A 1 72 ? 15.752 0.897 -47.393 1.00 45.41 72 GLU A C 1
ATOM 595 O O . GLU A 1 72 ? 16.975 0.888 -47.255 1.00 45.41 72 GLU A O 1
ATOM 600 N N . GLU A 1 73 ? 15.122 0.051 -48.216 1.00 43.41 73 GLU A N 1
ATOM 601 C CA . GLU A 1 73 ? 15.710 -0.448 -49.475 1.00 43.41 73 GLU A CA 1
ATOM 602 C C . GLU A 1 73 ? 14.960 0.150 -50.672 1.00 43.41 73 GLU A C 1
ATOM 604 O O . GLU A 1 73 ? 13.705 0.115 -50.674 1.00 43.41 73 GLU A O 1
#

Radius of gyration: 20.0 Å; Cα contacts (8 Å, |Δi|>4): 25; chains: 1; bounding box: 35×17×65 Å